Protein AF-A0A529JNY7-F1 (afdb_monomer_lite)

Secondary structure (DSSP, 8-state):
--S------HHHHHHHHHHHHHHSS------S----------TT---EEEE-SSSTT-EEEE--TTTHHHHTTT-

Radius of gyration: 17.64 Å; chains: 1; bounding box: 40×24×42 Å

Foldseek 3Di:
DPDDQWADDPVVVVVVQVVDVVVDVDDCPDDPDDGDDDAFADPVLDFQFADDPVDPPDTGGHSCGPCCVVCVVPD

Sequence (75 aa):
SEPTDAYPDDFDVAVGVDRLQRATMIDVRRIEHQWAGLRSFVRDASPVVGFDAEAEGFFWLAGQGGYGIKTSPAL

pLDDT: mean 94.98, std 3.89, range [71.19, 98.5]

Structure (mmCIF, N/CA/C/O backbone):
data_AF-A0A529JNY7-F1
#
_entry.id   AF-A0A529JNY7-F1
#
loop_
_atom_site.group_PDB
_atom_site.id
_atom_site.type_symbol
_atom_site.label_atom_id
_atom_site.label_alt_id
_atom_site.label_comp_id
_atom_site.label_asym_id
_atom_site.label_entity_id
_atom_site.label_seq_id
_atom_site.pdbx_PDB_ins_code
_atom_site.Cartn_x
_atom_site.Cartn_y
_atom_site.Cartn_z
_atom_site.occupancy
_atom_site.B_iso_or_equiv
_atom_site.auth_seq_id
_atom_site.auth_comp_id
_atom_site.auth_asym_id
_atom_site.auth_atom_id
_atom_site.pdbx_PDB_model_num
ATOM 1 N N . SER A 1 1 ? -11.219 -5.285 -4.800 1.00 71.19 1 SER A N 1
ATOM 2 C CA . SER A 1 1 ? -11.312 -6.530 -5.580 1.00 71.19 1 SER A CA 1
ATOM 3 C C . SER A 1 1 ? -12.110 -7.528 -4.772 1.00 71.19 1 SER A C 1
ATOM 5 O O . SER A 1 1 ? -12.188 -7.363 -3.557 1.00 71.19 1 SER A O 1
ATOM 7 N N . GLU A 1 2 ? -12.664 -8.548 -5.420 1.00 86.69 2 GLU A N 1
ATOM 8 C CA . GLU A 1 2 ? -13.067 -9.755 -4.696 1.00 86.69 2 GLU A 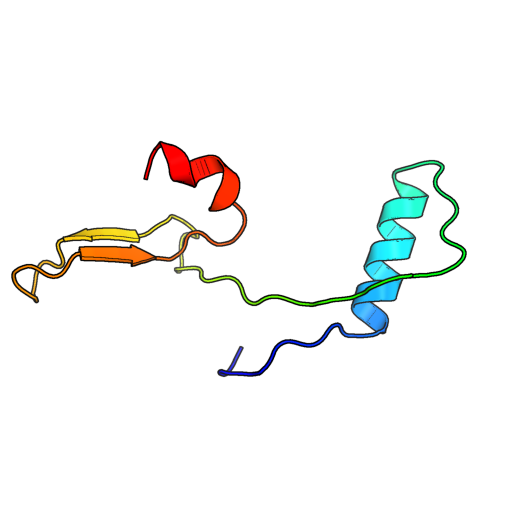CA 1
ATOM 9 C C 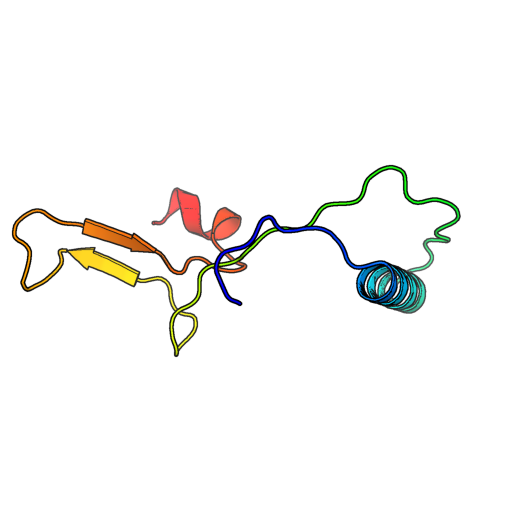. GLU A 1 2 ? -11.848 -10.368 -3.979 1.00 86.69 2 GLU A C 1
ATOM 11 O O . GLU A 1 2 ? -10.704 -10.099 -4.385 1.00 86.69 2 GLU A O 1
ATOM 16 N N . PRO A 1 3 ? -12.058 -11.157 -2.910 1.00 88.62 3 PRO A N 1
ATOM 17 C CA . PRO A 1 3 ? -10.991 -11.927 -2.286 1.00 88.62 3 PRO A CA 1
ATOM 18 C C . PRO A 1 3 ? -10.260 -12.771 -3.331 1.00 88.62 3 PRO A C 1
ATOM 20 O O . PRO A 1 3 ? -10.879 -13.515 -4.090 1.00 88.62 3 PRO A O 1
ATOM 23 N N . THR A 1 4 ? -8.941 -12.624 -3.390 1.00 91.50 4 THR A N 1
ATOM 24 C CA . THR A 1 4 ? -8.104 -13.295 -4.384 1.00 91.50 4 THR A CA 1
ATOM 25 C C . THR A 1 4 ? -6.690 -13.437 -3.856 1.00 91.50 4 THR A C 1
ATOM 27 O O . THR A 1 4 ? -6.221 -12.598 -3.082 1.00 91.50 4 THR A O 1
ATOM 30 N N . ASP A 1 5 ? -5.986 -14.446 -4.351 1.00 93.88 5 ASP A N 1
ATOM 31 C CA . ASP A 1 5 ? -4.534 -14.461 -4.281 1.00 93.88 5 ASP A CA 1
ATOM 32 C C . ASP A 1 5 ? -4.004 -13.397 -5.245 1.00 93.88 5 ASP A C 1
ATOM 34 O O . ASP A 1 5 ? -4.378 -13.358 -6.421 1.00 93.88 5 ASP A O 1
ATOM 38 N N . ALA A 1 6 ? -3.198 -12.468 -4.731 1.00 94.12 6 ALA A N 1
ATOM 39 C CA . ALA A 1 6 ? -2.653 -11.387 -5.538 1.00 94.12 6 ALA A CA 1
ATOM 40 C C . ALA A 1 6 ? -1.464 -11.885 -6.360 1.00 94.12 6 ALA A C 1
ATOM 42 O O . ALA A 1 6 ? -0.522 -12.469 -5.824 1.00 94.12 6 ALA A O 1
ATOM 43 N N . TYR A 1 7 ? -1.481 -11.580 -7.653 1.00 95.38 7 TYR A N 1
ATOM 44 C CA . TYR A 1 7 ? -0.370 -11.836 -8.558 1.00 95.38 7 TYR A CA 1
ATOM 45 C C . TYR A 1 7 ? -0.075 -10.572 -9.375 1.00 95.38 7 TYR A C 1
ATOM 47 O O . TYR A 1 7 ? -1.012 -9.824 -9.667 1.00 95.38 7 TYR A O 1
ATOM 55 N N . PRO A 1 8 ? 1.197 -10.273 -9.690 1.00 96.00 8 PRO A N 1
ATOM 56 C CA . PRO A 1 8 ? 1.525 -9.146 -10.554 1.00 96.00 8 PRO A CA 1
ATOM 57 C C . PRO A 1 8 ? 0.979 -9.368 -11.968 1.00 96.00 8 PRO A C 1
ATOM 59 O O . PRO A 1 8 ? 1.136 -10.447 -12.534 1.00 96.00 8 PRO A O 1
ATOM 62 N N . ASP A 1 9 ? 0.361 -8.334 -12.530 1.00 95.31 9 ASP A N 1
ATOM 63 C CA . ASP A 1 9 ? -0.017 -8.296 -13.940 1.00 95.31 9 ASP A CA 1
ATOM 64 C C . ASP A 1 9 ? 1.163 -7.778 -14.780 1.00 95.31 9 ASP A C 1
ATOM 66 O O . ASP A 1 9 ? 1.783 -6.765 -14.437 1.00 95.31 9 ASP A O 1
ATOM 70 N N . ASP A 1 10 ? 1.484 -8.465 -15.879 1.00 96.12 10 ASP A N 1
ATOM 71 C CA . ASP A 1 10 ? 2.637 -8.136 -16.727 1.00 96.12 10 ASP A CA 1
ATOM 72 C C . ASP A 1 10 ? 2.567 -6.704 -17.291 1.00 96.12 10 ASP A C 1
ATOM 74 O O . ASP A 1 10 ? 3.598 -6.037 -17.440 1.00 96.12 10 ASP A O 1
ATOM 78 N N . PHE A 1 11 ? 1.366 -6.196 -17.587 1.00 97.62 11 PHE A N 1
ATOM 79 C CA . PHE A 1 11 ? 1.189 -4.835 -18.082 1.00 97.62 11 PHE A CA 1
ATOM 80 C C . PHE A 1 11 ? 1.433 -3.804 -16.978 1.00 97.62 11 PHE A C 1
ATOM 82 O O . PHE A 1 11 ? 2.139 -2.819 -17.208 1.00 97.62 11 PHE A O 1
ATOM 89 N N . ASP A 1 12 ? 0.926 -4.040 -15.766 1.00 97.00 12 ASP A N 1
ATOM 90 C CA . ASP A 1 12 ? 1.183 -3.164 -14.614 1.00 97.00 12 ASP A CA 1
ATOM 91 C C . ASP A 1 12 ? 2.679 -3.093 -14.282 1.00 97.00 12 ASP A C 1
ATOM 93 O O . ASP A 1 12 ? 3.216 -2.019 -13.984 1.00 97.00 12 ASP A O 1
ATOM 97 N N . VAL A 1 13 ? 3.378 -4.223 -14.398 1.00 97.69 13 VAL A N 1
ATOM 98 C CA . VAL A 1 13 ? 4.832 -4.302 -14.235 1.00 97.69 13 VAL A CA 1
ATOM 99 C C . VAL A 1 13 ? 5.545 -3.473 -15.304 1.00 97.69 13 VAL A C 1
ATOM 101 O O . VAL A 1 13 ? 6.406 -2.656 -14.967 1.00 97.69 13 VAL A O 1
ATOM 104 N N . ALA A 1 14 ? 5.161 -3.610 -16.577 1.00 97.31 14 ALA A N 1
ATOM 105 C CA . ALA A 1 14 ? 5.732 -2.821 -17.669 1.00 97.31 14 ALA A CA 1
ATOM 106 C C . ALA A 1 14 ? 5.507 -1.310 -17.478 1.00 97.31 14 ALA A C 1
ATOM 108 O O . ALA A 1 14 ? 6.427 -0.514 -17.677 1.00 97.31 14 ALA A O 1
ATOM 109 N N . VAL A 1 15 ? 4.316 -0.904 -17.022 1.00 98.19 15 VAL A N 1
ATOM 110 C CA . VAL A 1 15 ? 4.006 0.494 -16.679 1.00 98.19 15 VAL A CA 1
ATOM 111 C C . VAL A 1 15 ? 4.871 0.984 -15.514 1.00 98.19 15 VAL A C 1
ATOM 113 O O . VAL A 1 15 ? 5.354 2.119 -15.539 1.00 98.19 15 VAL A O 1
ATOM 116 N N . GLY A 1 16 ? 5.090 0.151 -14.494 1.00 97.19 16 GLY A N 1
ATOM 117 C CA . GLY A 1 16 ? 5.986 0.456 -13.378 1.00 97.19 16 GLY A CA 1
ATOM 118 C C . GLY A 1 16 ? 7.426 0.701 -13.834 1.00 97.19 16 GLY A C 1
ATOM 119 O O . GLY A 1 16 ? 8.031 1.701 -13.440 1.00 97.19 16 GLY A O 1
ATOM 120 N N . VAL A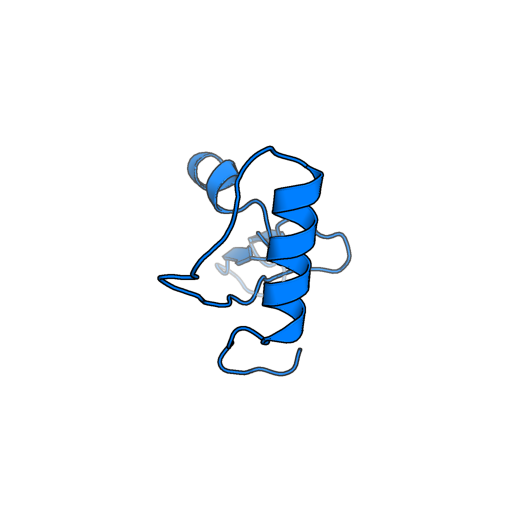 1 17 ? 7.943 -0.163 -14.713 1.00 97.88 17 VAL A N 1
ATOM 121 C CA . VAL A 1 17 ? 9.272 -0.013 -15.324 1.00 97.88 17 VAL A CA 1
ATOM 122 C C . VAL A 1 17 ? 9.362 1.281 -16.129 1.00 97.88 17 VAL A C 1
ATOM 124 O O . VAL A 1 17 ? 10.261 2.082 -15.886 1.00 97.88 17 VAL A O 1
ATOM 127 N N . ASP A 1 18 ? 8.419 1.538 -17.036 1.00 98.06 18 ASP A N 1
ATOM 128 C CA . ASP A 1 18 ? 8.402 2.765 -17.841 1.00 98.06 18 ASP A CA 1
ATOM 129 C C . ASP A 1 18 ? 8.412 4.028 -16.961 1.00 98.06 18 ASP A C 1
ATOM 131 O O . ASP A 1 18 ? 9.228 4.929 -17.169 1.00 98.06 18 ASP A O 1
ATOM 135 N N . ARG A 1 19 ? 7.581 4.071 -15.913 1.00 98.31 19 ARG A N 1
ATOM 136 C CA . ARG A 1 19 ? 7.545 5.201 -14.971 1.00 98.31 19 ARG A CA 1
ATOM 137 C C . ARG A 1 19 ? 8.867 5.391 -14.230 1.00 98.31 19 ARG A C 1
ATOM 139 O O . ARG A 1 19 ? 9.314 6.529 -14.093 1.00 98.31 19 ARG A O 1
ATOM 146 N N . LEU A 1 20 ? 9.499 4.308 -13.772 1.00 97.94 20 LEU A N 1
ATOM 147 C CA . LEU A 1 20 ? 10.800 4.362 -13.099 1.00 97.94 20 LEU A CA 1
ATOM 148 C C . LEU A 1 20 ? 11.884 4.930 -14.023 1.00 97.94 20 LEU A C 1
ATOM 150 O O . LEU A 1 20 ? 12.625 5.824 -13.614 1.00 97.94 20 LEU A O 1
ATOM 154 N N . GLN A 1 21 ? 11.964 4.442 -15.262 1.00 98.12 21 GLN A N 1
ATOM 155 C CA . GLN A 1 21 ? 12.978 4.876 -16.229 1.00 98.12 21 GLN A CA 1
ATOM 156 C C . GLN A 1 21 ? 12.752 6.312 -16.720 1.00 98.12 21 GLN A C 1
ATOM 158 O O . GLN A 1 21 ? 13.701 6.989 -17.089 1.00 98.12 21 GLN A O 1
ATOM 163 N N . ARG A 1 22 ? 11.510 6.816 -16.705 1.00 98.25 22 ARG A N 1
ATOM 164 C CA . ARG A 1 22 ? 11.229 8.238 -16.983 1.00 98.25 22 ARG A CA 1
ATOM 165 C C . ARG A 1 22 ? 11.602 9.155 -15.823 1.00 98.25 22 ARG A C 1
ATOM 167 O O . ARG A 1 22 ? 11.961 10.306 -16.046 1.00 98.25 22 ARG A O 1
ATOM 174 N N . ALA A 1 23 ? 11.467 8.670 -14.591 1.00 98.50 23 ALA A N 1
ATOM 175 C CA . ALA A 1 23 ? 11.735 9.448 -13.384 1.00 98.50 23 ALA A CA 1
ATOM 176 C C . ALA A 1 23 ? 13.207 9.398 -12.938 1.00 98.50 23 ALA A C 1
ATOM 178 O O . ALA A 1 23 ? 13.618 10.183 -12.086 1.00 98.50 23 ALA A O 1
ATOM 179 N N . THR A 1 24 ? 13.993 8.461 -13.468 1.00 98.31 24 THR A N 1
ATOM 180 C CA . THR A 1 24 ? 15.368 8.180 -13.035 1.00 98.31 24 THR A CA 1
ATOM 181 C C . THR A 1 24 ? 16.270 7.888 -14.239 1.00 98.31 24 THR A C 1
ATOM 183 O O . THR A 1 24 ? 15.812 7.889 -15.371 1.00 98.31 24 THR A O 1
ATOM 186 N N . MET A 1 25 ? 17.561 7.629 -14.013 1.00 97.81 25 MET A N 1
ATOM 187 C CA . MET A 1 25 ? 18.492 7.159 -15.058 1.00 97.81 25 MET A CA 1
ATOM 188 C C . MET A 1 25 ? 18.708 5.636 -15.024 1.00 97.81 25 MET A C 1
ATOM 190 O O . MET A 1 25 ? 19.654 5.133 -15.627 1.00 97.81 25 MET A O 1
ATOM 194 N N . ILE A 1 26 ? 17.894 4.898 -14.263 1.00 97.62 26 ILE A N 1
ATOM 195 C CA . ILE A 1 26 ? 18.021 3.442 -14.147 1.00 97.62 26 ILE A CA 1
ATOM 196 C C . ILE A 1 26 ? 17.582 2.802 -15.469 1.00 97.62 26 ILE A C 1
ATOM 198 O O . ILE A 1 26 ? 16.498 3.096 -15.958 1.00 97.62 26 ILE A O 1
ATOM 202 N N . ASP A 1 27 ? 18.411 1.910 -16.011 1.00 96.88 27 ASP A N 1
ATOM 203 C CA . ASP A 1 27 ? 18.120 1.084 -17.191 1.00 96.88 27 ASP A CA 1
ATOM 204 C C . ASP A 1 27 ? 17.715 -0.329 -16.734 1.00 96.88 27 ASP A C 1
ATOM 206 O O . ASP A 1 27 ? 18.548 -1.115 -16.268 1.00 96.88 27 ASP A O 1
ATOM 210 N N . VAL A 1 28 ? 16.420 -0.642 -16.801 1.00 97.00 28 VAL A N 1
ATOM 211 C CA . VAL A 1 28 ? 15.850 -1.910 -16.329 1.00 97.00 28 VAL A CA 1
ATOM 212 C C . VAL A 1 28 ? 15.949 -2.958 -17.433 1.00 97.00 28 VAL A C 1
ATOM 214 O O . VAL A 1 28 ? 15.106 -3.045 -18.321 1.00 97.00 28 VAL A O 1
ATOM 217 N N . ARG A 1 29 ? 16.969 -3.813 -17.344 1.00 96.31 29 ARG A N 1
ATOM 218 C CA . ARG A 1 29 ? 17.216 -4.877 -18.338 1.00 96.31 29 ARG A CA 1
ATOM 219 C C . ARG A 1 29 ? 16.527 -6.198 -18.022 1.00 96.31 29 ARG A C 1
ATOM 221 O O . ARG A 1 29 ? 16.255 -6.988 -18.920 1.00 96.31 29 ARG A O 1
ATOM 228 N N . ARG A 1 30 ? 16.309 -6.473 -16.736 1.00 96.56 30 ARG A N 1
ATOM 229 C CA . ARG A 1 30 ? 15.719 -7.717 -16.238 1.00 96.56 30 ARG A CA 1
ATOM 230 C C . ARG A 1 30 ? 15.058 -7.462 -14.890 1.00 96.56 30 ARG A C 1
ATOM 232 O O . ARG A 1 30 ? 15.610 -6.750 -14.059 1.00 96.56 30 ARG A O 1
ATOM 239 N N . ILE A 1 31 ? 13.914 -8.099 -14.672 1.00 96.19 31 ILE A N 1
ATOM 240 C CA . ILE A 1 31 ? 13.242 -8.151 -13.374 1.00 96.19 31 ILE A CA 1
ATOM 241 C C . ILE A 1 31 ? 13.667 -9.449 -12.685 1.00 96.19 31 ILE A C 1
ATOM 243 O O . ILE A 1 31 ? 13.463 -10.534 -13.228 1.00 96.19 31 ILE A O 1
ATOM 247 N N . GLU A 1 32 ? 14.309 -9.346 -11.521 1.00 96.19 32 GLU A N 1
ATOM 248 C CA . GLU A 1 32 ? 14.734 -10.522 -10.747 1.00 96.19 32 GLU A CA 1
ATOM 249 C C . GLU A 1 32 ? 13.566 -11.148 -9.985 1.00 96.19 32 GLU A C 1
ATOM 251 O O . GLU A 1 32 ? 13.408 -12.367 -9.981 1.00 96.19 32 GLU A O 1
ATOM 256 N N . HIS A 1 33 ? 12.722 -10.303 -9.391 1.00 96.12 33 HIS A N 1
ATOM 257 C CA . HIS A 1 33 ? 11.569 -10.710 -8.602 1.00 96.12 33 HIS A CA 1
ATOM 258 C C . HIS A 1 33 ? 10.404 -9.746 -8.814 1.00 96.12 33 HIS A C 1
ATOM 260 O O . HIS A 1 33 ? 10.591 -8.531 -8.876 1.00 96.12 33 HIS A O 1
ATOM 266 N N . GLN A 1 34 ? 9.197 -10.301 -8.874 1.00 96.00 34 GLN A N 1
ATOM 267 C CA . GLN A 1 34 ? 7.944 -9.559 -8.937 1.00 96.00 34 GLN A CA 1
ATOM 268 C C . GLN A 1 34 ? 6.930 -10.176 -7.980 1.00 96.00 34 GLN A C 1
ATOM 270 O O . GLN A 1 34 ? 6.925 -11.387 -7.761 1.00 96.00 34 GLN A O 1
ATOM 275 N N . TRP A 1 35 ? 6.095 -9.330 -7.393 1.00 96.88 35 TRP A N 1
ATOM 276 C CA . TRP A 1 35 ? 5.056 -9.727 -6.454 1.00 96.88 35 TRP A CA 1
ATOM 277 C C . TRP A 1 35 ? 3.960 -8.664 -6.430 1.00 96.88 35 TRP A C 1
ATOM 279 O O . TRP A 1 35 ? 4.177 -7.517 -6.825 1.00 96.88 35 TRP A O 1
ATOM 289 N N . ALA A 1 36 ? 2.787 -9.050 -5.945 1.00 95.56 36 ALA A N 1
ATOM 290 C CA . ALA A 1 36 ? 1.671 -8.150 -5.708 1.00 95.56 36 ALA A CA 1
ATOM 291 C C . ALA A 1 36 ? 1.171 -8.316 -4.273 1.00 95.56 36 ALA A C 1
ATOM 293 O O . ALA A 1 36 ? 1.383 -9.345 -3.634 1.00 95.56 36 ALA A O 1
ATOM 294 N N . GLY A 1 37 ? 0.512 -7.283 -3.760 1.00 93.00 37 GLY A N 1
ATOM 295 C CA . GLY A 1 37 ? -0.077 -7.300 -2.430 1.00 93.00 37 GLY A CA 1
ATOM 296 C C . GLY A 1 37 ? -1.379 -6.519 -2.411 1.00 93.00 37 GLY A C 1
ATOM 297 O O . GLY A 1 37 ? -1.501 -5.476 -3.058 1.00 93.00 37 GLY A O 1
ATOM 298 N N . LEU A 1 38 ? -2.349 -7.019 -1.650 1.00 92.88 38 LEU A N 1
ATOM 299 C CA . LEU A 1 38 ? -3.610 -6.327 -1.421 1.00 92.88 38 LEU A CA 1
ATOM 300 C C . LEU A 1 38 ? -3.446 -5.308 -0.294 1.00 92.88 38 LEU A C 1
ATOM 302 O O . LEU A 1 38 ? -2.782 -5.557 0.711 1.00 92.88 38 LEU A O 1
ATOM 306 N N . ARG A 1 39 ? -4.072 -4.145 -0.462 1.00 93.44 39 ARG A N 1
ATOM 307 C CA . ARG A 1 39 ? -4.134 -3.096 0.557 1.00 93.44 39 ARG A CA 1
ATOM 308 C C . ARG A 1 39 ? -5.567 -2.969 1.052 1.00 93.44 39 ARG A C 1
ATOM 310 O O . ARG A 1 39 ? -6.498 -3.026 0.253 1.00 93.44 39 ARG A O 1
ATOM 317 N N . SER A 1 40 ? -5.723 -2.761 2.356 1.00 91.56 40 SER A N 1
ATOM 318 C CA . SER A 1 40 ? -7.017 -2.479 2.974 1.00 91.56 40 SER A CA 1
ATOM 319 C C . SER A 1 40 ? -7.233 -0.972 3.071 1.00 91.56 40 SER A C 1
ATOM 321 O O . SER A 1 40 ? -6.363 -0.258 3.570 1.00 91.56 40 SER A O 1
ATOM 323 N N . PHE A 1 41 ? -8.385 -0.507 2.595 1.00 93.12 41 PHE A N 1
ATOM 324 C CA . PHE A 1 41 ? -8.812 0.886 2.660 1.00 93.12 41 PHE A CA 1
ATOM 325 C C . PHE A 1 41 ? -10.279 0.953 3.069 1.00 93.12 41 PHE A C 1
ATOM 327 O O . PHE A 1 41 ? -11.086 0.119 2.656 1.00 93.12 41 PHE A O 1
ATOM 334 N N . VAL A 1 42 ? -10.624 1.994 3.816 1.00 93.69 42 VAL A N 1
ATOM 335 C CA . VAL A 1 42 ? -12.005 2.459 3.970 1.00 93.69 42 VAL A CA 1
ATOM 336 C C . VAL A 1 42 ? -12.244 3.674 3.071 1.00 93.69 42 VAL A C 1
ATOM 338 O O . VAL A 1 42 ? -11.333 4.148 2.392 1.00 93.69 42 VAL A O 1
ATOM 341 N N . ARG A 1 43 ? -13.487 4.160 3.017 1.00 93.81 43 ARG A N 1
ATOM 342 C CA . ARG A 1 43 ? -13.936 5.169 2.042 1.00 93.81 43 ARG A CA 1
ATOM 343 C C . ARG A 1 43 ? -13.098 6.452 2.035 1.00 93.81 43 ARG A C 1
ATOM 345 O O . ARG A 1 43 ? -12.911 7.030 0.970 1.00 93.81 43 ARG A O 1
ATOM 352 N N . ASP A 1 44 ? -12.635 6.900 3.194 1.00 94.56 44 ASP A N 1
ATOM 353 C CA . ASP A 1 44 ? -11.838 8.121 3.352 1.00 94.56 44 ASP A CA 1
ATOM 354 C C . ASP A 1 44 ? -10.318 7.865 3.329 1.00 94.56 44 ASP A C 1
ATOM 356 O O . ASP A 1 44 ? -9.538 8.804 3.461 1.00 94.56 44 ASP A O 1
ATOM 360 N N . ALA A 1 45 ? -9.906 6.606 3.137 1.00 91.62 45 ALA A N 1
ATOM 361 C CA . ALA A 1 45 ? -8.525 6.128 3.184 1.00 91.62 45 ALA A CA 1
ATOM 362 C C . ALA A 1 45 ? -7.779 6.396 4.510 1.00 91.62 45 ALA A C 1
ATOM 364 O O . ALA A 1 45 ? -6.556 6.250 4.561 1.00 91.62 45 ALA A O 1
ATOM 365 N N . SER A 1 46 ? -8.493 6.730 5.588 1.00 93.19 46 SER A N 1
ATOM 366 C CA . SER A 1 46 ? -7.914 6.851 6.927 1.00 93.19 46 SER A CA 1
ATOM 367 C C . SER A 1 46 ? -7.855 5.479 7.614 1.00 93.19 46 SER A C 1
ATOM 369 O O . SER A 1 46 ? -8.755 4.660 7.420 1.00 93.19 46 SER A O 1
ATOM 371 N N . PRO A 1 47 ? -6.837 5.189 8.444 1.00 94.31 47 PRO A N 1
ATOM 372 C CA . PRO A 1 47 ? -6.849 3.997 9.288 1.00 94.31 47 PRO A CA 1
ATOM 373 C C . PRO A 1 47 ? -8.045 4.000 10.248 1.00 94.31 47 PRO A C 1
ATOM 375 O O . PRO A 1 47 ? -8.382 5.034 10.823 1.00 94.31 47 PRO A O 1
ATOM 378 N N . VAL A 1 48 ? -8.641 2.830 10.473 1.00 95.50 48 VAL A N 1
ATOM 379 C CA . VAL A 1 48 ? -9.665 2.624 11.503 1.00 95.50 48 VAL A CA 1
ATOM 380 C C . VAL A 1 48 ? -8.978 2.029 12.724 1.00 95.50 48 VAL A C 1
ATOM 382 O O . VAL A 1 48 ? -8.541 0.875 12.688 1.00 95.50 48 VAL A O 1
ATOM 385 N N . VAL A 1 49 ? -8.846 2.841 13.775 1.00 96.31 49 VAL A N 1
ATOM 386 C CA . VAL A 1 49 ? -8.123 2.495 15.004 1.00 96.31 49 VAL A CA 1
ATOM 387 C C . VAL A 1 49 ? -8.968 2.863 16.217 1.00 96.31 49 VAL A C 1
ATOM 389 O O . VAL A 1 49 ? -9.223 4.044 16.451 1.00 96.31 49 VAL A O 1
ATOM 392 N N . GLY A 1 50 ? -9.415 1.867 16.981 1.00 96.94 50 GLY A N 1
ATOM 393 C CA . GLY A 1 50 ? -10.254 2.098 18.159 1.00 96.94 50 GLY A CA 1
ATOM 394 C C . GLY A 1 50 ? -11.180 0.938 18.507 1.00 96.94 50 GLY A C 1
ATOM 395 O O . GLY A 1 50 ? -11.313 -0.019 17.748 1.00 96.94 50 GLY A O 1
ATOM 396 N N . PHE A 1 51 ? -11.832 1.036 19.665 1.00 98.25 51 PHE A N 1
ATOM 397 C CA . PHE A 1 51 ? -12.837 0.060 20.084 1.00 98.25 51 PHE A CA 1
ATOM 398 C C . PHE A 1 51 ? -14.124 0.187 19.268 1.00 98.25 51 PHE A C 1
ATOM 400 O O . PHE A 1 51 ? -14.553 1.294 18.937 1.00 98.25 51 PHE A O 1
ATOM 407 N N . ASP A 1 52 ? -14.733 -0.955 18.965 1.00 97.69 52 ASP A N 1
ATOM 408 C CA . ASP A 1 52 ? -16.060 -1.016 18.365 1.00 97.69 52 ASP A CA 1
ATOM 409 C C . ASP A 1 52 ? -17.131 -0.581 19.381 1.00 97.69 52 ASP A C 1
ATOM 411 O O . ASP A 1 52 ? -17.040 -0.893 20.570 1.00 97.69 52 ASP A O 1
ATOM 415 N N . ALA A 1 53 ? -18.136 0.168 18.924 1.00 97.00 53 ALA A N 1
ATOM 416 C CA . ALA A 1 53 ? -19.195 0.686 19.790 1.00 97.00 53 ALA A CA 1
ATOM 417 C C . ALA A 1 53 ? -20.278 -0.358 20.115 1.00 97.00 53 ALA A C 1
ATOM 419 O O . ALA A 1 53 ? -20.995 -0.205 21.103 1.00 97.00 53 ALA A O 1
ATOM 420 N N . GLU A 1 54 ? -20.413 -1.394 19.286 1.00 98.00 54 GLU A N 1
ATOM 421 C CA . GLU A 1 54 ? -21.449 -2.425 19.382 1.00 98.00 54 GLU A CA 1
ATOM 422 C C . GLU A 1 54 ? -20.884 -3.772 19.865 1.00 98.00 54 GLU A C 1
ATOM 424 O O . GLU A 1 54 ? -21.622 -4.582 20.427 1.00 98.00 54 GLU A O 1
ATOM 429 N N . ALA A 1 55 ? -19.578 -4.009 19.695 1.00 97.75 55 ALA A N 1
ATOM 430 C CA . ALA A 1 55 ? -18.895 -5.222 20.143 1.00 97.75 55 ALA A CA 1
ATOM 431 C C . ALA A 1 55 ? -17.941 -4.950 21.321 1.00 97.75 55 ALA A C 1
ATOM 433 O O . ALA A 1 55 ? -16.788 -4.550 21.142 1.00 97.75 55 ALA A O 1
ATOM 434 N N . GLU A 1 56 ? -18.416 -5.214 22.543 1.00 97.69 56 GLU A N 1
ATOM 435 C CA . GLU A 1 56 ? -17.645 -4.994 23.772 1.00 97.69 56 GLU A CA 1
ATOM 436 C C . GLU A 1 56 ? -16.295 -5.733 23.746 1.00 97.69 56 GLU A C 1
ATOM 438 O O . GLU A 1 56 ? -16.214 -6.940 23.514 1.00 97.69 56 GLU A O 1
ATOM 443 N N . GLY A 1 57 ? -15.216 -4.984 23.990 1.00 97.50 57 GLY A N 1
ATOM 444 C CA . GLY A 1 57 ? -13.848 -5.503 24.024 1.00 97.50 57 GLY A CA 1
ATOM 445 C C . GLY A 1 57 ? -13.192 -5.713 22.655 1.00 97.50 57 GLY A C 1
ATOM 446 O O . GLY A 1 57 ? -12.011 -6.058 22.611 1.00 97.50 57 GLY A O 1
ATOM 447 N N . PHE A 1 58 ? -13.898 -5.481 21.542 1.00 98.12 58 PHE A N 1
ATOM 448 C CA . PHE A 1 58 ? -13.325 -5.603 20.202 1.00 98.12 58 PHE A CA 1
ATOM 449 C C . PHE A 1 58 ? -12.605 -4.316 19.775 1.00 98.12 58 PHE A C 1
ATOM 451 O O . PHE A 1 58 ? -13.171 -3.228 19.861 1.00 98.12 58 PHE A O 1
ATOM 458 N N . PHE A 1 59 ? -11.368 -4.431 19.278 1.00 97.50 59 PHE A N 1
ATOM 459 C CA . PHE A 1 59 ? -10.552 -3.300 18.821 1.00 97.50 59 PHE A CA 1
ATOM 460 C C . PHE A 1 59 ? -10.202 -3.431 17.336 1.00 97.50 59 PHE A C 1
ATOM 462 O O . PHE A 1 59 ? -9.624 -4.429 16.903 1.00 97.50 59 PHE A O 1
ATOM 469 N N . TRP A 1 60 ? -10.507 -2.396 16.560 1.00 96.75 60 TRP A N 1
ATOM 470 C CA . TRP A 1 60 ? -10.112 -2.271 15.166 1.00 96.75 60 TRP A CA 1
ATOM 471 C C . TRP A 1 60 ? -8.683 -1.755 15.049 1.00 96.75 60 TRP A C 1
ATOM 473 O O . TRP A 1 60 ? -8.329 -0.730 15.623 1.00 96.75 60 TRP A O 1
ATOM 483 N N . LEU A 1 61 ? -7.886 -2.441 14.234 1.00 95.75 61 LEU A N 1
ATOM 484 C CA . LEU A 1 61 ? -6.610 -1.959 13.715 1.00 95.75 61 LEU A CA 1
ATOM 485 C C . LEU A 1 61 ? -6.562 -2.303 12.223 1.00 95.75 61 LEU A C 1
ATOM 487 O O . LEU A 1 61 ? -5.921 -3.268 11.806 1.00 95.75 61 LEU A O 1
ATOM 491 N N . ALA A 1 62 ? -7.301 -1.545 11.414 1.00 95.50 62 ALA A N 1
ATOM 492 C CA . ALA A 1 62 ? -7.539 -1.852 10.003 1.00 95.50 62 ALA A CA 1
ATOM 493 C C . ALA A 1 62 ? -7.358 -0.627 9.092 1.00 95.50 62 ALA A C 1
ATOM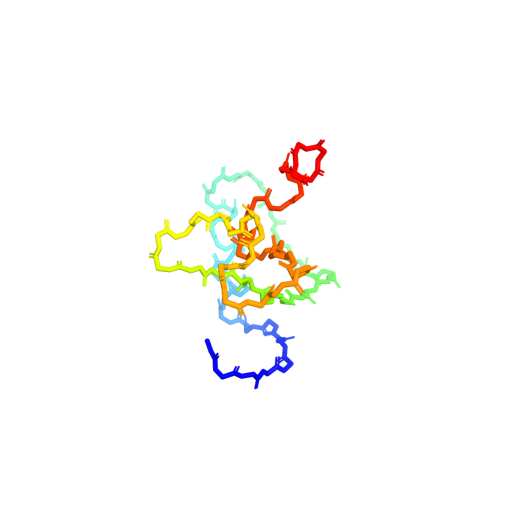 495 O O . ALA A 1 62 ? -7.239 0.509 9.547 1.00 95.50 62 ALA A O 1
ATOM 496 N N . GLY A 1 63 ? -7.349 -0.852 7.774 1.00 94.56 63 GLY A N 1
ATOM 497 C CA . GLY A 1 63 ? -7.358 0.230 6.785 1.00 94.56 63 GLY A CA 1
ATOM 498 C C . GLY A 1 63 ? -6.028 0.975 6.615 1.00 94.56 63 GLY A C 1
ATOM 499 O O . GLY A 1 63 ? -6.022 2.090 6.109 1.00 94.56 63 GLY A O 1
ATOM 500 N N . GLN A 1 64 ? -4.886 0.395 7.002 1.00 95.19 64 GLN A N 1
ATOM 501 C CA . GLN A 1 64 ? -3.567 1.050 6.919 1.00 95.19 64 GLN A CA 1
ATOM 502 C C . GLN A 1 64 ? -2.958 1.072 5.500 1.00 95.19 64 GLN A C 1
ATOM 504 O O . GLN A 1 64 ? -1.731 1.151 5.334 1.00 95.19 64 GLN A O 1
ATOM 509 N N . GLY A 1 65 ? -3.784 0.945 4.459 1.00 93.81 65 GLY A N 1
ATOM 510 C CA . GLY A 1 65 ? -3.353 0.815 3.075 1.00 93.81 65 GLY A CA 1
AT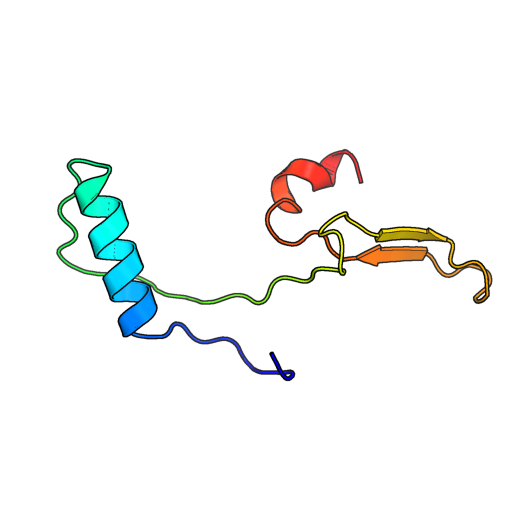OM 511 C C . GLY A 1 65 ? -2.362 1.905 2.664 1.00 93.81 65 GLY A C 1
ATOM 512 O O . GLY A 1 65 ? -2.660 3.090 2.682 1.00 93.81 65 GLY A O 1
ATOM 513 N N . GLY A 1 66 ? -1.152 1.506 2.270 1.00 86.69 66 GLY A N 1
ATOM 514 C CA . GLY A 1 66 ? -0.145 2.423 1.724 1.00 86.69 66 GLY A CA 1
ATOM 515 C C . GLY A 1 66 ? 0.696 3.203 2.741 1.00 86.69 66 GLY A C 1
ATOM 516 O O . GLY A 1 66 ? 1.677 3.817 2.326 1.00 86.69 66 GLY A O 1
ATOM 517 N N . TYR A 1 67 ? 0.391 3.157 4.043 1.00 89.06 67 TYR A N 1
ATOM 518 C CA . TYR A 1 67 ? 1.187 3.858 5.071 1.00 89.06 67 TYR A CA 1
ATOM 519 C C . TYR A 1 67 ? 1.456 3.044 6.343 1.00 89.06 67 TYR A C 1
ATOM 521 O O . TYR A 1 67 ? 2.184 3.535 7.202 1.00 89.06 67 TYR A O 1
ATOM 529 N N . GLY A 1 68 ? 0.962 1.803 6.438 1.00 92.44 68 GLY A N 1
ATOM 530 C CA . GLY A 1 68 ? 1.086 0.958 7.633 1.00 92.44 68 GLY A CA 1
ATOM 531 C C . GLY A 1 68 ? 2.506 0.808 8.184 1.00 92.44 68 GLY A C 1
ATOM 532 O O . GLY A 1 68 ? 2.691 0.920 9.388 1.00 92.44 68 GLY A O 1
ATOM 533 N N . ILE A 1 69 ? 3.524 0.657 7.324 1.00 94.56 69 ILE A N 1
ATOM 534 C CA . ILE A 1 69 ? 4.935 0.578 7.761 1.00 94.56 69 ILE A CA 1
ATOM 535 C C . ILE A 1 69 ? 5.376 1.863 8.475 1.00 94.56 69 ILE A C 1
ATOM 537 O O . ILE A 1 69 ? 6.100 1.818 9.461 1.00 94.56 69 ILE A O 1
ATOM 541 N N . LYS A 1 70 ? 4.953 3.028 7.978 1.00 94.06 70 LYS A N 1
ATOM 542 C CA . LYS A 1 70 ? 5.334 4.328 8.544 1.00 94.06 70 LYS A CA 1
ATOM 543 C C . LYS A 1 70 ? 4.593 4.610 9.850 1.00 94.06 70 LYS A C 1
ATOM 545 O O . LYS A 1 70 ? 5.147 5.250 10.736 1.00 94.06 70 LYS A O 1
ATOM 550 N N . THR A 1 71 ? 3.337 4.181 9.945 1.00 93.81 71 THR A N 1
ATOM 551 C CA . THR A 1 71 ? 2.468 4.461 11.093 1.00 93.81 71 THR A CA 1
ATOM 552 C C . THR A 1 71 ? 2.560 3.409 12.195 1.00 93.81 71 THR A C 1
ATOM 554 O O . THR A 1 71 ? 2.102 3.681 13.295 1.00 93.81 71 THR A O 1
ATOM 557 N N . SER A 1 72 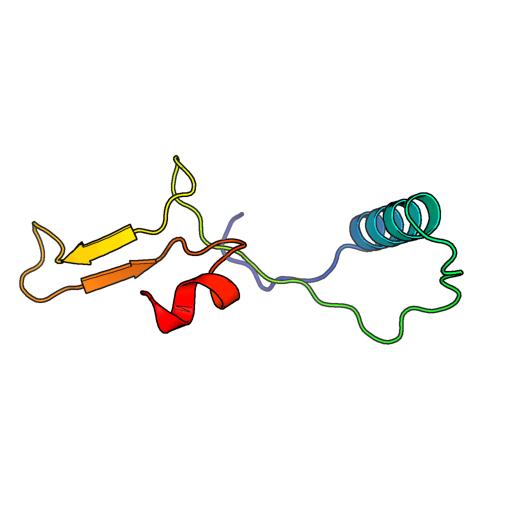? 3.175 2.248 11.944 1.00 93.81 72 SER A N 1
ATOM 558 C CA . SER A 1 72 ? 3.233 1.134 12.899 1.00 93.81 72 SER A CA 1
ATOM 559 C C . SER A 1 72 ? 3.818 1.437 14.282 1.00 93.81 72 SER A C 1
ATOM 561 O O . SER A 1 72 ? 3.390 0.783 15.219 1.00 93.81 72 SER A O 1
ATOM 563 N N . PRO A 1 73 ? 4.797 2.345 14.485 1.00 94.12 73 PRO A N 1
ATOM 564 C CA . PRO A 1 73 ? 5.255 2.627 15.846 1.00 94.12 73 PRO A CA 1
ATOM 565 C C . PRO A 1 73 ? 4.299 3.545 16.622 1.00 94.12 73 PRO A C 1
ATOM 567 O O . PRO A 1 73 ? 4.464 3.698 17.827 1.00 94.12 73 PRO A O 1
ATOM 570 N N . ALA A 1 74 ? 3.357 4.203 15.939 1.00 93.00 74 ALA A N 1
ATOM 571 C CA . ALA A 1 74 ? 2.434 5.167 16.534 1.00 93.00 74 ALA A CA 1
ATOM 572 C C . ALA A 1 74 ? 1.003 4.627 16.696 1.00 93.00 74 ALA A C 1
ATOM 574 O O . ALA A 1 74 ? 0.252 5.178 17.500 1.00 93.00 74 ALA A O 1
ATOM 575 N N . LEU A 1 75 ? 0.631 3.605 15.920 1.00 88.38 75 LEU A N 1
ATOM 576 C CA . LEU A 1 75 ? -0.666 2.921 15.950 1.00 88.38 75 LEU A CA 1
ATOM 577 C C . LEU A 1 75 ? -0.512 1.540 16.579 1.00 88.38 75 LEU A C 1
ATOM 579 O O . LEU A 1 75 ? -1.377 1.189 17.406 1.00 88.38 75 LEU A O 1
#